Protein AF-A0A1Y1Q7W2-F1 (afdb_monomer_lite)

Structure (mmCIF, N/CA/C/O backbone):
data_AF-A0A1Y1Q7W2-F1
#
_entry.id   AF-A0A1Y1Q7W2-F1
#
loop_
_atom_site.group_PDB
_atom_site.id
_atom_site.type_symbol
_atom_site.label_atom_id
_atom_site.label_alt_id
_atom_site.label_comp_id
_atom_site.label_asym_id
_atom_site.label_entity_id
_atom_site.label_seq_id
_atom_site.pdbx_PDB_ins_code
_atom_site.Cartn_x
_atom_site.Cartn_y
_atom_site.Cartn_z
_atom_site.occupancy
_atom_site.B_iso_or_equiv
_atom_site.auth_seq_id
_atom_site.auth_comp_id
_atom_site.auth_asym_id
_atom_site.auth_atom_id
_atom_site.pdbx_PDB_model_num
ATOM 1 N N . MET A 1 1 ? -15.714 19.142 19.806 1.00 53.62 1 MET A N 1
ATOM 2 C CA . MET A 1 1 ? -15.293 18.024 18.938 1.00 53.62 1 MET A CA 1
ATOM 3 C C . MET A 1 1 ? -13.795 17.903 19.122 1.00 53.62 1 MET A C 1
ATOM 5 O O . MET A 1 1 ? -13.138 18.934 19.054 1.00 53.62 1 MET A O 1
ATOM 9 N N . LYS A 1 2 ? -13.290 16.730 19.501 1.00 69.19 2 LYS A N 1
ATOM 10 C CA . LYS A 1 2 ? -11.863 16.520 19.754 1.00 69.19 2 LYS A CA 1
ATOM 11 C C . LYS A 1 2 ? -11.278 15.695 18.619 1.00 69.19 2 LYS A C 1
ATOM 13 O O . LYS A 1 2 ? -11.940 14.778 18.137 1.00 69.19 2 LYS A O 1
ATOM 18 N N . ASP A 1 3 ? -10.084 16.065 18.186 1.00 81.50 3 ASP A N 1
ATOM 19 C CA . ASP A 1 3 ? -9.477 15.497 16.988 1.00 81.50 3 ASP A CA 1
ATOM 20 C C . ASP A 1 3 ? -9.009 14.056 17.229 1.00 81.50 3 ASP A C 1
ATOM 22 O O . ASP A 1 3 ? -8.586 13.691 18.332 1.00 81.50 3 ASP A O 1
ATOM 26 N N . LEU A 1 4 ? -9.092 13.221 16.189 1.00 85.19 4 LEU A N 1
ATOM 27 C CA . LEU A 1 4 ? -8.484 11.892 16.214 1.00 85.19 4 LEU A CA 1
ATOM 28 C C . LEU A 1 4 ? -6.955 12.046 16.227 1.00 85.19 4 LEU A C 1
ATOM 30 O O . LEU A 1 4 ? -6.438 12.905 15.513 1.00 85.19 4 LEU A O 1
ATOM 34 N N . PRO A 1 5 ? -6.214 11.207 16.973 1.00 88.44 5 PRO A N 1
ATOM 35 C CA . PRO A 1 5 ? -4.757 11.263 17.032 1.00 88.44 5 PRO A CA 1
ATOM 36 C C . PRO A 1 5 ? -4.158 10.605 15.781 1.00 88.44 5 PRO A C 1
ATOM 38 O O . PRO A 1 5 ? -3.458 9.602 15.868 1.00 88.44 5 PRO A O 1
ATOM 41 N N . VAL A 1 6 ? -4.489 11.137 14.608 1.00 85.25 6 VAL A N 1
ATOM 42 C CA . VAL A 1 6 ? -3.899 10.772 13.320 1.00 85.25 6 VAL A CA 1
ATOM 43 C C . VAL A 1 6 ? -2.824 11.803 12.977 1.00 85.25 6 VAL A C 1
ATOM 45 O O . VAL A 1 6 ? -2.905 12.958 13.391 1.00 85.25 6 VAL A O 1
ATOM 48 N N . GLY A 1 7 ? -1.762 11.383 12.290 1.00 71.38 7 GLY A N 1
ATOM 49 C CA . GLY A 1 7 ? -0.642 12.280 11.982 1.00 71.38 7 GLY A CA 1
ATOM 50 C C . GLY A 1 7 ? -1.075 13.478 11.125 1.00 71.38 7 GLY A C 1
ATOM 51 O O . GLY A 1 7 ? -1.846 13.305 10.188 1.00 71.38 7 GLY A O 1
ATOM 52 N N . ASN A 1 8 ? -0.535 14.668 11.408 1.00 63.62 8 ASN A N 1
ATOM 53 C CA . ASN A 1 8 ? -0.760 15.891 10.622 1.00 63.62 8 ASN A CA 1
ATOM 54 C C . ASN A 1 8 ? 0.120 15.927 9.359 1.00 63.62 8 ASN A C 1
ATOM 56 O O . ASN A 1 8 ? 0.902 16.858 9.167 1.00 63.62 8 ASN A O 1
ATOM 60 N N . ASP A 1 9 ? 0.034 14.899 8.519 1.00 65.00 9 ASP A N 1
ATOM 61 C CA . ASP A 1 9 ? 0.684 14.930 7.212 1.00 65.00 9 ASP A CA 1
ATOM 62 C C . ASP A 1 9 ? -0.219 15.691 6.234 1.00 65.00 9 ASP A C 1
ATOM 64 O O . ASP A 1 9 ? -1.300 15.221 5.871 1.00 65.00 9 ASP A O 1
ATOM 68 N N . THR A 1 10 ? 0.218 16.892 5.844 1.00 59.84 10 THR A N 1
ATOM 69 C CA . THR A 1 10 ? -0.540 17.838 5.010 1.00 59.84 10 THR A CA 1
ATOM 70 C C . THR A 1 10 ? -0.915 17.287 3.638 1.00 59.84 10 THR A C 1
ATOM 72 O O . THR A 1 10 ? -1.808 17.844 3.004 1.00 59.84 10 THR A O 1
ATOM 75 N N . ASN A 1 11 ? -0.270 16.208 3.183 1.00 72.38 11 ASN A N 1
ATOM 76 C CA . ASN A 1 11 ? -0.574 15.574 1.902 1.00 72.38 11 ASN A CA 1
ATOM 77 C C . ASN A 1 11 ? -1.491 14.354 2.022 1.00 72.38 11 ASN A C 1
ATOM 79 O O . ASN A 1 11 ? -1.879 13.794 0.998 1.00 72.38 11 ASN A O 1
ATOM 83 N N . THR A 1 12 ? -1.876 13.953 3.236 1.00 79.25 12 THR A N 1
ATOM 84 C CA . THR A 1 12 ? -2.751 12.797 3.466 1.00 79.25 12 THR A CA 1
ATOM 85 C C . THR A 1 12 ? -4.171 13.232 3.813 1.00 79.25 12 THR A C 1
ATOM 87 O O . THR A 1 12 ? -4.398 14.198 4.541 1.00 79.25 12 THR A O 1
ATOM 90 N N . ARG A 1 13 ? -5.163 12.510 3.291 1.00 85.94 13 ARG A N 1
ATOM 91 C CA . ARG A 1 13 ? -6.579 12.692 3.604 1.00 85.94 13 ARG A CA 1
ATOM 92 C C . ARG A 1 13 ? -7.144 11.392 4.143 1.00 85.94 13 ARG A C 1
ATOM 94 O O . ARG A 1 13 ? -6.900 10.328 3.581 1.00 85.94 13 ARG A O 1
ATOM 101 N N . LEU A 1 14 ? -7.982 11.489 5.173 1.00 90.12 14 LEU A N 1
ATOM 102 C CA . LEU A 1 14 ? -8.797 10.356 5.593 1.00 90.12 14 LEU A CA 1
ATOM 103 C C . LEU A 1 14 ? -9.713 9.912 4.442 1.00 90.12 14 LEU A C 1
ATOM 105 O O . LEU A 1 14 ? -10.440 10.720 3.851 1.00 90.12 14 LEU A O 1
ATOM 109 N N . SER A 1 15 ? -9.658 8.625 4.123 1.00 89.38 15 SER A N 1
ATOM 110 C CA . SER A 1 15 ? -10.431 7.989 3.055 1.00 89.38 15 SER A CA 1
ATOM 111 C C . SER A 1 15 ? -11.464 6.997 3.590 1.00 89.38 15 SER A C 1
ATOM 113 O O . SER A 1 15 ? -12.457 6.729 2.914 1.00 89.38 15 SER A O 1
ATOM 115 N N . GLY A 1 16 ? -11.292 6.509 4.822 1.00 92.88 16 GLY A N 1
ATOM 116 C CA . GLY A 1 16 ? -12.229 5.588 5.458 1.00 92.88 16 GLY A CA 1
ATOM 117 C C . GLY A 1 16 ? -12.105 5.554 6.979 1.00 92.88 16 GLY A C 1
ATOM 118 O O . GLY A 1 16 ? -11.028 5.751 7.536 1.00 92.88 16 GLY A O 1
ATOM 119 N N . LEU A 1 17 ? -13.227 5.285 7.649 1.00 95.88 17 LEU A N 1
ATOM 120 C CA . LEU A 1 17 ? -13.315 5.097 9.097 1.00 95.88 17 LEU A CA 1
ATOM 121 C C . LEU A 1 17 ? -14.115 3.824 9.383 1.00 95.88 17 LEU A C 1
ATOM 123 O O . LEU A 1 17 ? -15.272 3.707 8.978 1.00 95.88 17 LEU A O 1
ATOM 127 N N . TYR A 1 18 ? -13.501 2.878 10.091 1.00 97.44 18 TYR A N 1
ATOM 128 C CA . TYR A 1 18 ? -14.062 1.553 10.347 1.00 97.44 18 TYR A CA 1
ATOM 129 C C . TYR A 1 18 ? -14.056 1.248 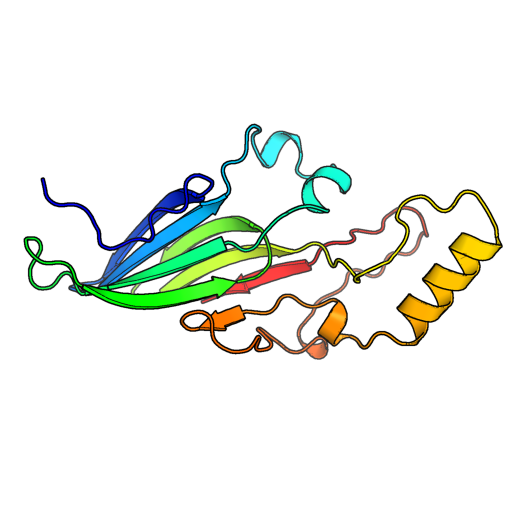11.840 1.00 97.44 18 TYR A C 1
ATOM 131 O O . TYR A 1 18 ? -12.999 1.034 12.430 1.00 97.44 18 TYR A O 1
ATOM 139 N N . LEU A 1 19 ? -15.241 1.230 12.449 1.00 97.12 19 LEU A N 1
ATOM 140 C CA . LEU A 1 19 ? -15.425 0.969 13.876 1.00 97.12 19 LEU A CA 1
ATOM 141 C C . LEU A 1 19 ? -15.841 -0.486 14.124 1.00 97.12 19 LEU A C 1
ATOM 143 O O . LEU A 1 19 ? -16.775 -0.982 13.488 1.00 97.12 19 LEU A O 1
ATOM 147 N N . ASP A 1 20 ? -15.194 -1.131 15.093 1.00 97.12 20 ASP A N 1
ATOM 148 C CA . ASP A 1 20 ? -15.581 -2.424 15.652 1.00 97.12 20 ASP A CA 1
ATOM 149 C C . ASP A 1 20 ? -15.428 -2.419 17.183 1.00 97.12 20 ASP A C 1
ATOM 151 O O . ASP A 1 20 ? -14.325 -2.488 17.735 1.00 97.12 20 ASP A O 1
ATOM 155 N N . GLY A 1 21 ? -16.551 -2.262 17.890 1.00 95.88 21 GLY A N 1
ATOM 156 C CA . GLY A 1 21 ? -16.559 -2.039 19.336 1.00 95.88 21 GLY A CA 1
ATOM 157 C C . GLY A 1 21 ? -15.781 -0.774 19.713 1.00 95.88 21 GLY A C 1
ATOM 158 O O . GLY A 1 21 ? -16.132 0.323 19.294 1.00 95.88 21 GLY A O 1
ATOM 159 N N . ALA A 1 22 ? -14.715 -0.938 20.499 1.00 96.88 22 ALA A N 1
ATOM 160 C CA . ALA A 1 22 ? -13.818 0.145 20.908 1.00 96.88 22 ALA A CA 1
ATOM 161 C C . ALA A 1 22 ? -12.593 0.319 19.989 1.00 96.88 22 ALA A C 1
ATOM 163 O O . ALA A 1 22 ? -11.710 1.115 20.301 1.00 96.88 22 ALA A O 1
ATOM 164 N N . LYS A 1 23 ? -12.494 -0.434 18.889 1.00 97.12 23 LYS A N 1
ATOM 165 C CA . LYS A 1 23 ? -11.385 -0.343 17.933 1.00 97.12 23 LYS A CA 1
ATOM 166 C C . LYS A 1 23 ? -11.839 0.437 16.710 1.00 97.12 23 LYS A C 1
ATOM 168 O O . LYS A 1 23 ? -12.841 0.088 16.094 1.00 97.12 23 LYS A O 1
ATOM 173 N N . LEU A 1 24 ? -11.094 1.468 16.346 1.00 97.06 24 LEU A N 1
ATOM 174 C CA . LEU A 1 24 ? -11.332 2.266 15.152 1.00 97.06 24 LEU A CA 1
ATOM 175 C C . LEU A 1 24 ? -10.103 2.176 14.250 1.00 97.06 24 LEU A C 1
ATOM 177 O O . LEU A 1 24 ? -8.989 2.425 14.699 1.00 97.06 24 LEU A O 1
ATOM 181 N N . VAL A 1 25 ? -10.306 1.842 12.979 1.00 97.12 25 VAL A N 1
ATOM 182 C CA . VAL A 1 25 ? -9.279 1.981 11.944 1.00 97.12 25 VAL A CA 1
ATOM 183 C C . VAL A 1 25 ? -9.613 3.199 11.099 1.00 97.12 25 VAL A C 1
ATOM 185 O O . VAL A 1 25 ? -10.706 3.280 10.535 1.00 97.12 25 VAL A O 1
ATOM 188 N N . ALA A 1 26 ? -8.675 4.135 11.008 1.00 95.56 26 ALA A N 1
ATOM 189 C CA . ALA A 1 26 ? -8.743 5.252 10.081 1.00 95.56 26 ALA A CA 1
ATOM 190 C C . ALA A 1 26 ? -7.769 5.013 8.925 1.00 95.56 26 ALA A C 1
ATOM 192 O O . ALA A 1 26 ? -6.562 4.918 9.142 1.00 95.56 26 ALA A O 1
ATOM 193 N N . LEU A 1 27 ? -8.301 4.895 7.708 1.00 94.75 27 LEU A N 1
ATOM 194 C CA . LEU A 1 27 ? -7.498 4.859 6.491 1.00 94.75 27 LEU A CA 1
ATOM 195 C C . LEU A 1 27 ? -7.191 6.289 6.064 1.00 94.75 27 LEU A C 1
ATOM 197 O O . LEU A 1 27 ? -8.096 7.127 6.002 1.00 94.75 27 LEU A O 1
ATOM 201 N N . ALA A 1 28 ? -5.927 6.546 5.767 1.00 92.06 28 ALA A N 1
ATOM 202 C CA . ALA A 1 28 ? -5.464 7.772 5.157 1.00 92.06 28 ALA A CA 1
ATOM 203 C C . ALA A 1 28 ? -4.677 7.447 3.894 1.00 92.06 28 ALA A C 1
ATOM 205 O O . ALA A 1 28 ? -3.911 6.487 3.833 1.00 92.06 28 ALA A O 1
ATOM 206 N N . GLU A 1 29 ? -4.888 8.264 2.881 1.00 86.50 29 GLU A N 1
ATOM 207 C CA . GLU A 1 29 ? -4.248 8.136 1.585 1.00 86.50 29 GLU A CA 1
ATOM 208 C C . GLU A 1 29 ? -3.769 9.507 1.161 1.00 86.50 29 GLU A C 1
ATOM 210 O O . GLU A 1 29 ? -4.354 10.528 1.532 1.00 86.50 29 GLU A O 1
ATOM 215 N N . GLU A 1 30 ? -2.737 9.549 0.338 1.00 80.31 30 GLU A N 1
ATOM 216 C CA . GLU A 1 30 ? -2.344 10.814 -0.246 1.00 80.31 30 GLU A CA 1
ATOM 217 C C . GLU A 1 30 ? -3.410 11.394 -1.166 1.00 80.31 30 GLU A C 1
ATOM 219 O O . GLU A 1 30 ? -4.106 10.689 -1.907 1.00 80.31 30 GLU A O 1
ATOM 224 N N . GLN A 1 31 ? -3.530 12.717 -1.119 1.00 71.88 31 GLN A N 1
ATO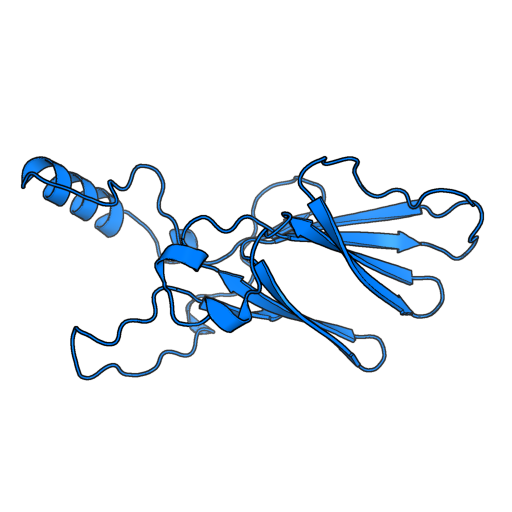M 225 C CA . GLN A 1 31 ? -4.554 13.436 -1.847 1.00 71.88 31 GLN A CA 1
ATOM 226 C C . GLN A 1 31 ? -4.383 13.261 -3.360 1.00 71.88 31 GLN A C 1
ATOM 228 O O . GLN A 1 31 ? -3.493 13.827 -3.991 1.00 71.88 31 GLN A O 1
ATOM 233 N N . GLN A 1 32 ? -5.322 12.541 -3.970 1.00 70.38 32 GLN A N 1
ATOM 234 C CA . GLN A 1 32 ? -5.432 12.462 -5.420 1.00 70.38 32 GLN A CA 1
ATOM 235 C C . GLN A 1 32 ? -6.283 13.612 -5.964 1.00 70.38 32 GLN A C 1
ATOM 237 O O . GLN A 1 32 ? -7.411 13.841 -5.525 1.00 70.38 32 GLN A O 1
ATOM 242 N N . ILE A 1 33 ? -5.759 14.310 -6.974 1.00 63.91 33 ILE A N 1
ATOM 243 C CA . ILE A 1 33 ? -6.470 15.391 -7.681 1.00 63.91 33 ILE A CA 1
ATOM 244 C C . ILE A 1 33 ? -7.547 14.821 -8.624 1.00 63.91 33 ILE A C 1
ATOM 246 O O . ILE A 1 33 ? -8.527 15.492 -8.941 1.00 63.91 33 ILE A O 1
ATOM 250 N N . TYR A 1 34 ? -7.389 13.568 -9.064 1.00 70.44 34 TYR A N 1
ATOM 251 C CA . TYR A 1 34 ? -8.235 12.933 -10.075 1.00 70.44 34 TYR A CA 1
ATOM 252 C C . TYR A 1 34 ? -8.863 11.636 -9.562 1.00 70.44 34 TYR A C 1
ATOM 254 O O . TYR A 1 34 ? -8.276 10.923 -8.753 1.00 70.44 34 TYR A O 1
ATOM 262 N N . SER A 1 35 ? -10.051 11.307 -10.078 1.00 79.62 35 SER A N 1
ATOM 263 C CA . SER A 1 35 ? -10.705 10.025 -9.801 1.00 79.62 35 SER A CA 1
ATOM 264 C C . SER A 1 35 ? -9.863 8.856 -10.320 1.00 79.62 35 SER A C 1
ATOM 266 O O . SER A 1 35 ? -9.440 8.857 -11.476 1.00 79.62 35 SER A O 1
ATOM 268 N N . ILE A 1 36 ? -9.682 7.825 -9.491 1.00 83.00 36 ILE A N 1
ATOM 269 C CA . ILE A 1 36 ? -8.962 6.601 -9.874 1.00 83.00 36 ILE A CA 1
ATOM 270 C C . ILE A 1 36 ? -9.632 5.866 -11.044 1.00 83.00 36 ILE A C 1
ATOM 272 O O . ILE A 1 36 ? -8.955 5.226 -11.843 1.00 83.00 36 ILE A O 1
ATOM 276 N N . TRP A 1 37 ? -10.955 5.991 -11.191 1.00 85.31 37 TRP A N 1
ATOM 277 C CA . TRP A 1 37 ? -11.726 5.241 -12.185 1.00 85.31 37 TRP A CA 1
ATOM 278 C C . TRP A 1 37 ? -11.490 5.738 -13.609 1.00 85.31 37 TRP A C 1
ATOM 280 O O . TRP A 1 37 ? -11.372 4.934 -14.529 1.00 85.31 37 TRP A O 1
ATOM 290 N N . SER A 1 38 ? -11.343 7.053 -13.799 1.00 84.62 38 SER A N 1
ATOM 291 C CA . SER A 1 38 ? -11.047 7.620 -15.120 1.00 84.62 38 SER A CA 1
ATOM 292 C C . SER A 1 38 ? -9.615 7.343 -15.582 1.00 84.62 38 SER A C 1
ATOM 294 O O . SER A 1 38 ? -9.322 7.447 -16.770 1.00 84.62 38 SER A O 1
ATOM 296 N N . ARG A 1 39 ? -8.721 6.969 -14.659 1.00 85.00 39 ARG A N 1
ATOM 297 C CA . ARG A 1 39 ? -7.303 6.687 -14.925 1.00 85.00 39 ARG A CA 1
ATOM 298 C C . ARG A 1 39 ? -6.914 5.231 -14.679 1.00 85.00 39 ARG A C 1
ATOM 300 O O . ARG A 1 39 ? -5.733 4.887 -14.703 1.00 85.00 39 ARG A O 1
ATOM 307 N N . TRP A 1 40 ? -7.900 4.357 -14.490 1.00 86.44 40 TRP A N 1
ATOM 308 C CA . TRP A 1 40 ? -7.680 2.961 -14.125 1.00 86.44 40 TRP A CA 1
ATOM 309 C C . TRP A 1 40 ? -6.740 2.235 -15.096 1.00 86.44 40 TRP A C 1
ATOM 311 O O . TRP A 1 40 ? -5.795 1.566 -14.677 1.00 86.44 40 TRP A O 1
ATOM 321 N N . PHE A 1 41 ? -6.953 2.431 -16.397 1.00 85.00 41 PHE A N 1
ATOM 322 C CA . PHE A 1 41 ? -6.182 1.784 -17.460 1.00 85.00 41 PHE A CA 1
ATOM 323 C C . PHE A 1 41 ? -4.975 2.598 -17.945 1.00 85.00 41 PHE A C 1
ATOM 325 O O . PHE A 1 41 ? -4.388 2.239 -18.958 1.00 85.00 41 PHE A O 1
ATOM 332 N N . ILE A 1 42 ? -4.595 3.683 -17.259 1.00 84.44 42 ILE A N 1
ATOM 333 C CA . ILE A 1 42 ? -3.440 4.518 -17.623 1.00 84.44 42 ILE A CA 1
ATOM 334 C C . ILE A 1 42 ? -2.264 4.130 -16.717 1.00 84.44 42 ILE A C 1
ATOM 336 O O . ILE A 1 42 ? -2.225 4.596 -15.580 1.00 84.44 42 ILE A O 1
ATOM 340 N N . PRO A 1 43 ? -1.291 3.306 -17.160 1.00 80.00 43 PRO A N 1
ATOM 341 C CA . PRO A 1 43 ? -0.249 2.783 -16.271 1.00 80.00 43 PRO A CA 1
ATOM 342 C C . PRO A 1 43 ? 0.596 3.880 -15.620 1.00 80.00 43 PRO A C 1
ATOM 344 O O . PRO A 1 43 ? 0.901 3.791 -14.436 1.00 80.00 43 PRO A O 1
ATOM 347 N N . SER A 1 44 ? 0.894 4.957 -16.352 1.00 80.62 44 SER A N 1
ATOM 348 C CA . SER A 1 44 ? 1.662 6.097 -15.837 1.00 80.62 44 SER A CA 1
ATOM 349 C C . SER A 1 44 ? 0.993 6.821 -14.669 1.00 80.62 44 SER A C 1
ATOM 351 O O . SER A 1 44 ? 1.679 7.462 -13.880 1.00 80.62 44 SER A O 1
ATOM 353 N N . PHE A 1 45 ? -0.326 6.686 -14.500 1.00 80.75 45 PHE A N 1
ATOM 354 C CA . PHE A 1 45 ? -1.015 7.237 -13.335 1.00 80.75 45 PHE A CA 1
ATOM 355 C C . PHE A 1 45 ? -0.661 6.508 -12.034 1.00 80.75 45 PHE A C 1
ATOM 357 O O . PHE A 1 45 ? -0.738 7.099 -10.960 1.00 80.75 45 PHE A O 1
ATOM 364 N N . TRP A 1 46 ? -0.252 5.245 -12.141 1.00 82.12 46 TRP A N 1
ATOM 365 C CA . TRP A 1 46 ? 0.042 4.379 -11.005 1.00 82.12 46 TRP A CA 1
ATOM 366 C C . TRP A 1 46 ? 1.534 4.354 -10.644 1.00 82.12 46 TRP A C 1
ATOM 368 O O . TRP A 1 46 ? 1.879 3.808 -9.604 1.00 82.12 46 TRP A O 1
ATOM 378 N N . GLN A 1 47 ? 2.415 4.937 -11.469 1.00 76.56 47 GLN A N 1
ATOM 379 C CA . GLN A 1 47 ? 3.881 4.843 -11.337 1.00 76.56 47 GLN A CA 1
ATOM 380 C C . GLN A 1 47 ? 4.478 5.651 -10.175 1.00 76.56 47 GLN A C 1
ATOM 382 O O . GLN A 1 47 ? 5.529 5.285 -9.667 1.00 76.56 47 GLN A O 1
ATOM 387 N N . ASN A 1 48 ? 3.810 6.721 -9.739 1.00 66.19 48 ASN A N 1
ATOM 388 C CA . ASN A 1 48 ? 4.295 7.605 -8.669 1.00 66.19 48 ASN A CA 1
ATOM 389 C C . ASN A 1 48 ? 3.490 7.449 -7.373 1.00 66.19 48 ASN A C 1
ATOM 391 O O . ASN A 1 48 ? 3.462 8.362 -6.551 1.00 66.19 48 ASN A O 1
ATOM 395 N N . GLN A 1 49 ? 2.741 6.356 -7.229 1.00 64.69 49 GLN A N 1
ATOM 396 C CA . GLN A 1 49 ? 1.770 6.255 -6.151 1.00 64.69 49 GLN A CA 1
ATOM 397 C C . GLN A 1 49 ? 2.399 5.776 -4.854 1.00 64.69 49 GLN A C 1
ATOM 399 O O . GLN A 1 49 ? 3.031 4.723 -4.782 1.00 64.69 49 GLN A O 1
ATOM 404 N N . GLN A 1 50 ? 2.197 6.608 -3.844 1.00 73.31 50 GLN A N 1
ATOM 405 C CA . GLN A 1 50 ? 2.830 6.527 -2.547 1.00 73.31 50 GLN A CA 1
ATOM 406 C C . GLN A 1 50 ? 2.056 5.587 -1.615 1.00 73.31 50 GLN A C 1
ATOM 408 O O . GLN A 1 50 ? 0.942 5.145 -1.909 1.00 73.31 50 GLN A O 1
ATOM 413 N N . SER A 1 51 ? 2.690 5.251 -0.497 1.00 84.56 51 SER A N 1
ATOM 414 C CA . SER A 1 51 ? 2.137 4.384 0.533 1.00 84.56 51 SER A CA 1
ATOM 415 C C . SER A 1 51 ? 0.864 4.984 1.149 1.00 84.56 51 SER A C 1
ATOM 417 O O . SER A 1 51 ? 0.763 6.195 1.343 1.00 84.56 51 SER A O 1
ATOM 419 N N . HIS A 1 52 ? -0.096 4.142 1.520 1.00 91.38 52 HIS A N 1
ATOM 420 C CA . HIS A 1 52 ? -1.244 4.546 2.335 1.00 91.38 52 HIS A CA 1
ATOM 421 C C . HIS A 1 52 ? -0.976 4.265 3.813 1.00 91.38 52 HIS A C 1
ATOM 423 O O . HIS A 1 52 ? -0.122 3.446 4.168 1.00 91.38 52 HIS A O 1
ATOM 429 N N . GLN A 1 53 ? -1.704 4.949 4.694 1.00 93.94 53 GLN A N 1
ATOM 430 C CA . GLN A 1 53 ? -1.591 4.766 6.134 1.00 93.94 53 GLN A CA 1
ATOM 431 C C . GLN A 1 53 ? -2.877 4.206 6.740 1.00 93.94 53 GLN A C 1
ATOM 433 O O . GLN A 1 53 ? -3.988 4.586 6.377 1.00 93.94 53 GLN A O 1
ATOM 438 N N . MET A 1 54 ? -2.720 3.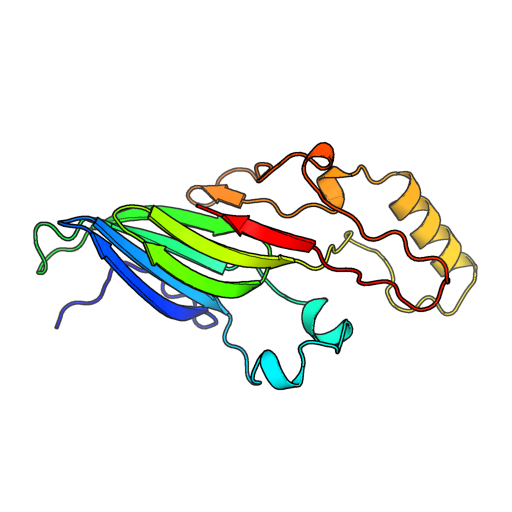328 7.725 1.00 94.75 54 MET A N 1
ATOM 439 C CA . MET A 1 54 ? -3.808 2.846 8.568 1.00 94.75 54 MET A CA 1
ATOM 440 C C . MET A 1 54 ? -3.488 3.168 10.020 1.00 94.75 54 MET A C 1
ATOM 442 O O . MET A 1 54 ? -2.514 2.665 10.584 1.00 94.75 54 MET A O 1
ATOM 446 N N . TYR A 1 55 ? -4.313 4.007 10.630 1.00 95.75 55 TYR A N 1
ATOM 447 C CA . TYR A 1 55 ? -4.214 4.356 12.039 1.00 95.75 55 TYR A CA 1
ATOM 448 C C . TYR A 1 55 ? -5.156 3.462 12.831 1.00 95.75 55 TYR A C 1
ATOM 450 O O . TYR A 1 55 ? -6.371 3.504 12.641 1.00 95.75 55 TYR A O 1
ATOM 458 N N . LEU A 1 56 ? -4.592 2.650 13.718 1.00 96.50 56 LEU A N 1
ATOM 459 C CA . LEU A 1 56 ? -5.347 1.815 14.639 1.00 96.50 56 LEU A CA 1
ATOM 460 C C . LEU A 1 56 ? -5.518 2.601 15.933 1.00 96.50 56 LEU A C 1
ATOM 462 O O . LEU A 1 56 ? -4.536 3.028 16.544 1.00 96.50 56 LEU A O 1
ATOM 466 N N . LEU A 1 57 ? -6.768 2.805 16.328 1.00 96.81 57 LEU A N 1
ATOM 467 C CA . LEU A 1 57 ? -7.163 3.664 17.430 1.00 96.81 57 LEU A CA 1
ATOM 468 C C . LEU A 1 57 ? -8.009 2.875 18.436 1.00 96.81 57 LEU A C 1
ATOM 470 O O . LEU A 1 57 ? -8.894 2.105 18.058 1.00 96.81 57 LEU A O 1
ATOM 474 N N . ASN A 1 58 ? -7.778 3.112 19.723 1.00 96.94 58 ASN A N 1
ATOM 475 C CA . ASN A 1 58 ? -8.703 2.747 20.785 1.00 96.94 58 ASN A CA 1
ATOM 476 C C . ASN A 1 58 ? -9.611 3.946 21.085 1.00 96.94 58 ASN A C 1
ATOM 478 O O . ASN A 1 58 ? -9.138 5.040 21.392 1.00 96.94 58 ASN A O 1
ATOM 482 N N . VAL A 1 59 ? -10.918 3.719 21.000 1.00 96.62 59 VAL A N 1
ATOM 483 C CA . VAL A 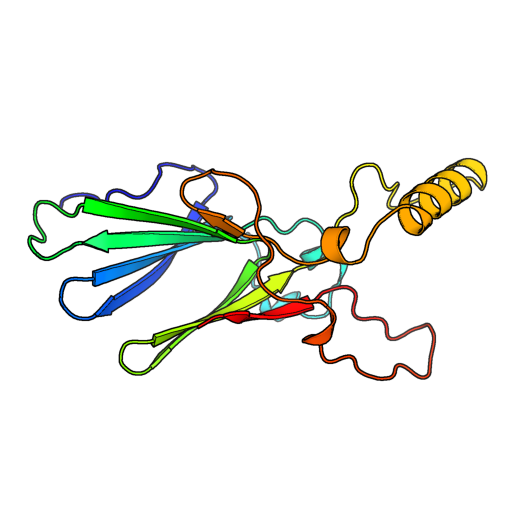1 59 ? -11.979 4.711 21.201 1.00 96.62 59 VAL A CA 1
ATOM 484 C C . VAL A 1 59 ? -12.958 4.302 22.308 1.00 96.62 59 VAL A C 1
ATOM 486 O O . VAL A 1 59 ? -14.095 4.761 22.327 1.00 96.62 59 VAL A O 1
ATOM 489 N N . ALA A 1 60 ? -12.528 3.459 23.258 1.00 96.75 60 ALA A N 1
ATOM 490 C CA . ALA A 1 60 ? -13.331 3.088 24.431 1.00 96.75 60 ALA A CA 1
ATOM 491 C C . ALA A 1 60 ? -13.810 4.314 25.232 1.00 96.75 60 ALA A C 1
ATOM 493 O O . ALA A 1 60 ? -14.904 4.298 25.791 1.00 96.75 60 ALA A O 1
ATOM 494 N N . ASN A 1 61 ? -13.001 5.380 25.255 1.00 94.25 61 ASN A N 1
ATOM 495 C CA . ASN A 1 61 ? -13.420 6.715 25.665 1.00 94.25 61 ASN A CA 1
ATOM 496 C C . ASN A 1 61 ? -13.366 7.666 24.450 1.00 94.25 61 ASN A C 1
ATOM 498 O O . ASN A 1 61 ? -12.270 8.103 24.084 1.00 94.25 61 ASN A O 1
ATOM 502 N N . PRO A 1 62 ? -14.513 8.014 23.838 1.00 89.94 62 PRO A N 1
ATOM 503 C CA . PRO A 1 62 ? -14.565 8.892 22.666 1.00 89.94 62 PRO A CA 1
ATOM 504 C C . PRO A 1 62 ? -14.003 10.304 22.893 1.00 89.94 62 PRO A C 1
ATOM 506 O O . PRO A 1 62 ? -13.585 10.951 21.938 1.00 89.94 62 PRO A O 1
ATOM 509 N N . GLU A 1 63 ? -13.940 10.776 24.142 1.00 91.88 63 GLU A N 1
ATOM 510 C CA . GLU A 1 63 ? -13.355 12.082 24.491 1.00 91.88 63 GLU A CA 1
ATOM 511 C C . GLU A 1 63 ? -11.817 12.046 24.564 1.00 91.88 63 GLU A C 1
ATOM 513 O O . GLU A 1 63 ? -11.146 13.081 24.645 1.00 91.88 63 GLU A O 1
ATOM 518 N N . THR A 1 64 ? -11.220 10.854 24.573 1.00 92.69 64 THR A N 1
ATOM 519 C CA . THR A 1 64 ? -9.765 10.656 24.627 1.00 92.69 64 THR A CA 1
ATOM 520 C C . THR A 1 64 ? -9.343 9.450 23.778 1.00 92.69 64 THR A C 1
ATOM 522 O O . THR A 1 64 ? -8.851 8.462 24.331 1.00 92.69 64 THR A O 1
ATOM 525 N N . PRO A 1 65 ? -9.536 9.495 22.448 1.00 94.31 65 PRO A N 1
ATOM 526 C CA . PRO A 1 65 ? -9.052 8.442 21.563 1.00 94.31 65 PRO A CA 1
ATOM 527 C C . PRO A 1 65 ? -7.524 8.324 21.648 1.00 94.31 65 PRO A C 1
ATOM 529 O O . PRO A 1 65 ? -6.823 9.332 21.760 1.00 94.31 65 PRO A O 1
ATOM 532 N N . THR A 1 66 ? -6.995 7.103 21.572 1.00 95.56 66 THR A N 1
ATOM 533 C CA . THR A 1 66 ? -5.546 6.845 21.591 1.00 95.56 66 THR A CA 1
ATOM 534 C C . THR A 1 66 ? -5.119 6.037 20.375 1.00 95.56 66 THR A C 1
ATOM 536 O O . THR A 1 66 ? -5.767 5.058 20.014 1.00 95.56 66 THR A O 1
ATOM 539 N N . GLN A 1 67 ? -4.021 6.433 19.728 1.00 95.81 67 GLN A N 1
ATOM 540 C CA . GLN A 1 67 ? -3.431 5.650 18.643 1.00 95.81 67 GLN A CA 1
ATOM 541 C C . GLN A 1 67 ? -2.642 4.479 19.231 1.00 95.81 67 GLN A C 1
ATOM 543 O O . GLN A 1 67 ? -1.696 4.683 19.987 1.00 95.81 67 GLN A O 1
ATOM 548 N N . THR A 1 68 ? -3.018 3.255 18.872 1.00 97.12 68 THR A N 1
ATOM 549 C CA . THR A 1 68 ? -2.334 2.032 19.309 1.00 97.12 68 THR A CA 1
ATOM 550 C C . THR A 1 68 ? -1.258 1.592 18.324 1.00 97.12 68 THR A C 1
ATOM 552 O O . THR A 1 68 ? -0.263 1.003 18.734 1.00 97.12 68 THR A O 1
ATOM 555 N N . ALA A 1 69 ? -1.452 1.856 17.029 1.00 96.19 69 ALA A N 1
ATOM 556 C CA . ALA A 1 69 ? -0.479 1.552 15.985 1.00 96.19 69 ALA A CA 1
ATOM 557 C C . ALA A 1 69 ? -0.727 2.387 14.721 1.00 96.19 69 ALA A C 1
ATOM 559 O O . ALA A 1 69 ? -1.835 2.872 14.486 1.00 96.19 69 ALA A O 1
ATOM 560 N N . LYS A 1 70 ? 0.307 2.507 13.890 1.00 95.56 70 LYS A N 1
ATOM 561 C CA . LYS A 1 70 ? 0.244 3.028 12.526 1.00 95.56 70 LYS A CA 1
ATOM 562 C C . LYS A 1 70 ? 0.881 2.010 11.587 1.00 95.56 70 LYS A C 1
ATOM 564 O O . LYS A 1 70 ? 2.038 1.648 11.781 1.00 95.56 70 LYS A O 1
ATOM 569 N N . LEU A 1 71 ? 0.152 1.591 10.564 1.00 95.06 71 LEU A N 1
ATOM 570 C CA . LEU A 1 71 ? 0.705 0.851 9.435 1.00 95.06 71 LEU A CA 1
ATOM 571 C C . LEU A 1 71 ? 0.895 1.816 8.269 1.00 95.06 71 LEU A C 1
ATOM 573 O O . LEU A 1 71 ? -0.004 2.598 7.974 1.00 95.06 71 LEU A O 1
ATOM 577 N N . THR A 1 72 ? 2.054 1.763 7.625 1.00 94.38 72 THR A N 1
ATOM 578 C CA . THR A 1 72 ? 2.311 2.406 6.332 1.00 94.38 72 THR A CA 1
ATOM 579 C C . THR A 1 72 ? 2.534 1.290 5.327 1.00 94.38 72 THR A C 1
ATOM 581 O O . THR A 1 72 ? 3.411 0.464 5.553 1.00 94.38 72 THR A O 1
ATOM 584 N N . VAL A 1 73 ? 1.745 1.235 4.261 1.00 93.88 73 VAL A N 1
ATOM 585 C CA . VAL A 1 73 ? 1.739 0.113 3.315 1.00 93.88 73 VAL A CA 1
ATOM 586 C C . VAL A 1 73 ? 1.907 0.647 1.902 1.00 93.88 73 VAL A C 1
ATOM 588 O O . VAL A 1 73 ? 1.215 1.590 1.515 1.00 93.88 73 VAL A O 1
ATOM 591 N N . ASP A 1 74 ? 2.818 0.060 1.133 1.00 92.44 74 ASP A N 1
ATOM 592 C CA . ASP A 1 74 ? 3.109 0.497 -0.228 1.00 92.44 74 ASP A CA 1
ATOM 593 C C . ASP A 1 74 ? 1.927 0.242 -1.182 1.00 92.44 74 ASP A C 1
ATOM 595 O O . ASP A 1 74 ? 1.225 -0.770 -1.118 1.00 92.44 74 ASP A O 1
ATOM 599 N N . GLY A 1 75 ? 1.718 1.193 -2.096 1.00 90.50 75 GLY A N 1
ATOM 600 C CA . GLY A 1 75 ? 0.605 1.197 -3.042 1.00 90.50 75 GLY A CA 1
ATOM 601 C C . GLY A 1 75 ? -0.616 1.981 -2.562 1.00 90.50 75 GLY A C 1
ATOM 602 O O . GLY A 1 75 ? -0.788 2.278 -1.380 1.00 90.50 75 GLY A O 1
ATOM 603 N N . GLN A 1 76 ? -1.489 2.306 -3.512 1.00 90.31 76 GLN A N 1
ATOM 604 C CA . GLN A 1 76 ? -2.702 3.075 -3.265 1.00 90.31 76 GLN A CA 1
ATOM 605 C C . GLN A 1 76 ? -3.875 2.151 -2.926 1.00 90.31 76 GLN A C 1
ATOM 607 O O . GLN A 1 76 ? -4.060 1.115 -3.563 1.00 90.31 76 GLN A O 1
ATOM 612 N N . VAL A 1 77 ? -4.727 2.547 -1.981 1.00 91.62 77 VAL A N 1
ATOM 613 C CA . VAL A 1 77 ? -6.019 1.885 -1.758 1.00 91.62 77 VAL A CA 1
ATOM 614 C C . VAL A 1 77 ? -6.957 2.163 -2.936 1.00 91.62 77 VAL A C 1
ATOM 616 O O . VAL A 1 77 ? -7.204 3.305 -3.316 1.00 91.62 77 VAL A O 1
ATOM 619 N N . ILE A 1 78 ? -7.517 1.103 -3.509 1.00 92.31 78 ILE A N 1
ATOM 620 C CA . ILE A 1 78 ? -8.519 1.180 -4.585 1.00 92.31 78 ILE A CA 1
ATOM 621 C C . ILE A 1 78 ? -9.930 0.885 -4.072 1.00 92.31 78 ILE A C 1
ATOM 623 O O . ILE A 1 78 ? -10.919 1.336 -4.649 1.00 92.31 78 ILE A O 1
ATOM 627 N N . SER A 1 79 ? -10.036 0.120 -2.986 1.00 93.50 79 SER A N 1
ATOM 628 C CA . SER A 1 79 ? -11.291 -0.171 -2.305 1.00 93.50 79 SER A CA 1
ATOM 629 C C . SER A 1 79 ? -11.013 -0.638 -0.883 1.00 93.50 79 SER A C 1
ATOM 631 O O . SER A 1 79 ? -9.985 -1.251 -0.609 1.00 93.50 79 SER A O 1
ATOM 633 N N . SER A 1 80 ? -11.942 -0.385 0.027 1.00 95.75 80 SER A N 1
ATOM 634 C CA . SER A 1 80 ? -11.890 -0.937 1.375 1.00 95.75 80 SER A CA 1
ATOM 635 C C . SER A 1 80 ? -13.296 -1.244 1.874 1.00 95.75 80 SER A C 1
ATOM 637 O O . SER A 1 80 ? -14.271 -0.583 1.505 1.00 95.75 80 SER A O 1
ATOM 639 N N . ARG A 1 81 ? -13.420 -2.308 2.668 1.00 96.25 81 ARG A N 1
ATOM 640 C CA . ARG A 1 81 ? -14.700 -2.750 3.218 1.00 96.25 81 ARG A CA 1
ATOM 641 C C . ARG A 1 81 ? -14.494 -3.586 4.468 1.00 96.25 81 ARG A C 1
ATOM 643 O O . ARG A 1 81 ? -13.743 -4.553 4.461 1.00 96.25 81 ARG A O 1
ATOM 650 N N . ARG A 1 82 ? -15.260 -3.291 5.515 1.00 96.88 82 ARG A N 1
ATOM 651 C CA . ARG A 1 82 ? -15.361 -4.168 6.684 1.00 96.88 82 ARG A CA 1
ATOM 652 C C . ARG A 1 82 ? -16.451 -5.224 6.487 1.00 96.88 82 ARG A C 1
ATOM 654 O O . ARG A 1 82 ? -17.564 -4.891 6.074 1.00 96.88 82 ARG A O 1
ATOM 661 N N . ILE A 1 83 ? -16.146 -6.477 6.812 1.00 97.31 83 ILE A N 1
ATOM 662 C CA . ILE A 1 83 ? -17.106 -7.587 6.882 1.00 97.31 83 ILE A CA 1
ATOM 663 C C . ILE A 1 83 ? -16.887 -8.295 8.221 1.00 97.31 83 ILE A C 1
ATOM 665 O O . ILE A 1 83 ? -15.816 -8.843 8.470 1.00 97.31 83 ILE A O 1
ATOM 669 N N . GLY A 1 84 ? -17.888 -8.255 9.106 1.00 96.00 84 GLY A N 1
ATOM 670 C CA . GLY A 1 84 ? -17.703 -8.691 10.493 1.00 96.00 84 GLY A CA 1
ATOM 671 C C . GLY A 1 84 ? -16.613 -7.866 11.187 1.00 96.00 84 GLY A C 1
ATOM 672 O O . GLY A 1 84 ? -16.598 -6.641 11.072 1.00 96.00 84 GLY A O 1
ATOM 673 N N . SER A 1 85 ? -15.686 -8.525 11.878 1.00 95.62 85 SER A N 1
ATOM 674 C CA . SER A 1 85 ? -14.540 -7.889 12.548 1.00 95.62 85 SER A CA 1
ATOM 675 C C . SER A 1 85 ? -13.303 -7.719 11.652 1.00 95.62 85 SER A C 1
ATOM 677 O O . SER A 1 85 ? -12.257 -7.300 12.140 1.00 95.62 85 SER A O 1
ATOM 679 N N . THR A 1 86 ? -13.394 -8.050 10.359 1.00 97.19 86 THR A N 1
ATOM 680 C CA . THR A 1 86 ? -12.263 -8.014 9.416 1.00 97.19 86 THR A CA 1
ATOM 681 C C . THR A 1 86 ? -12.396 -6.829 8.467 1.00 97.19 86 THR A C 1
ATOM 683 O O . THR A 1 86 ? -13.456 -6.625 7.866 1.00 97.19 86 THR A O 1
ATOM 686 N N . LEU A 1 87 ? -11.327 -6.043 8.325 1.00 97.38 87 LEU A N 1
ATOM 687 C CA . LEU A 1 87 ? -11.243 -4.952 7.359 1.00 97.38 87 LEU A CA 1
ATOM 688 C C . LEU A 1 87 ? -10.466 -5.427 6.135 1.00 97.38 87 LEU A C 1
ATOM 690 O O . LEU A 1 87 ? -9.260 -5.611 6.201 1.00 97.38 87 LEU A O 1
ATOM 694 N N . TYR A 1 88 ? -11.161 -5.551 5.013 1.00 97.56 88 TYR A N 1
ATOM 695 C CA . TYR A 1 88 ? -10.545 -5.849 3.733 1.00 97.56 88 TYR A CA 1
ATOM 696 C C . TYR A 1 88 ? -10.090 -4.557 3.062 1.00 97.56 88 TYR A C 1
ATOM 698 O O . TYR A 1 88 ? -10.879 -3.613 2.935 1.00 97.56 88 TYR A O 1
ATOM 706 N N . VAL A 1 89 ? -8.845 -4.523 2.596 1.00 96.12 89 VAL A N 1
ATOM 707 C CA . VAL A 1 89 ? -8.270 -3.394 1.857 1.00 96.12 89 VAL A CA 1
ATOM 708 C C . VAL A 1 89 ? -7.691 -3.917 0.552 1.00 96.12 89 VAL A C 1
ATOM 710 O O . VAL A 1 89 ? -6.751 -4.705 0.549 1.00 96.12 89 VAL A O 1
ATOM 713 N N . ALA A 1 90 ? -8.273 -3.490 -0.563 1.00 95.12 90 ALA A N 1
ATOM 714 C CA . ALA A 1 90 ? -7.727 -3.748 -1.882 1.00 95.12 90 ALA A CA 1
ATOM 715 C C . ALA A 1 90 ? -6.776 -2.609 -2.253 1.00 95.12 90 ALA A C 1
ATOM 717 O O . ALA A 1 90 ? -7.162 -1.434 -2.210 1.00 95.12 90 ALA A O 1
ATOM 718 N N . THR A 1 91 ? -5.553 -2.955 -2.636 1.00 93.00 91 THR A N 1
ATOM 719 C CA . THR A 1 91 ? -4.494 -1.997 -2.963 1.00 93.00 91 THR A CA 1
ATOM 720 C C . THR A 1 91 ? -3.967 -2.236 -4.368 1.00 93.00 91 THR A C 1
ATOM 722 O O . THR A 1 91 ? -4.102 -3.327 -4.922 1.00 93.00 91 THR A O 1
ATOM 725 N N . ARG A 1 92 ? -3.379 -1.201 -4.965 1.00 92.19 92 ARG A N 1
ATOM 726 C CA . ARG A 1 92 ? -2.682 -1.279 -6.243 1.00 92.19 92 ARG A CA 1
ATOM 727 C C . ARG A 1 92 ? -1.305 -0.642 -6.115 1.00 92.19 92 ARG A C 1
ATOM 729 O O . ARG A 1 92 ? -1.189 0.551 -5.847 1.00 92.19 92 ARG A O 1
ATOM 736 N N . HIS A 1 93 ? -0.272 -1.448 -6.315 1.00 91.44 93 HIS A N 1
ATOM 737 C CA . HIS A 1 93 ? 1.128 -1.058 -6.202 1.00 91.44 93 HIS A CA 1
ATOM 738 C C . HIS A 1 93 ? 1.810 -1.131 -7.567 1.00 91.44 93 HIS A C 1
ATOM 740 O O . HIS A 1 93 ? 1.743 -2.168 -8.222 1.00 91.44 93 HIS A O 1
ATOM 746 N N . SER A 1 94 ? 2.474 -0.059 -8.002 1.00 90.00 94 SER A N 1
ATOM 747 C CA . SER A 1 94 ? 3.384 -0.134 -9.150 1.00 90.00 94 SER A CA 1
ATOM 748 C C . SER A 1 94 ? 4.815 -0.221 -8.635 1.00 90.00 94 SER A C 1
ATOM 750 O O . SER A 1 94 ? 5.236 0.706 -7.942 1.00 90.00 94 SER A O 1
ATOM 752 N N . PRO A 1 95 ? 5.560 -1.279 -8.987 1.00 87.44 95 PRO A N 1
ATOM 753 C CA . PRO A 1 95 ? 6.950 -1.415 -8.597 1.00 87.44 95 PRO A CA 1
ATOM 754 C C . PRO A 1 95 ? 7.777 -0.231 -9.088 1.00 87.44 95 PRO A C 1
ATOM 756 O O . PRO A 1 95 ? 7.629 0.216 -10.230 1.00 87.44 95 PRO A O 1
ATOM 759 N N . ASN A 1 96 ? 8.675 0.246 -8.235 1.00 84.50 96 ASN A N 1
ATOM 760 C CA . ASN A 1 96 ? 9.628 1.290 -8.573 1.00 84.50 96 ASN A CA 1
ATOM 761 C C . ASN A 1 96 ? 11.010 0.894 -8.059 1.00 84.50 96 ASN A C 1
ATOM 763 O O . ASN A 1 96 ? 11.248 0.891 -6.853 1.00 84.50 96 ASN A O 1
ATOM 767 N N . LEU A 1 97 ? 11.919 0.581 -8.982 1.00 88.25 97 LEU A N 1
ATOM 768 C CA . LEU A 1 97 ? 13.300 0.275 -8.639 1.00 88.25 97 LEU A CA 1
ATOM 769 C C . LEU A 1 97 ? 14.100 1.586 -8.551 1.00 88.25 97 LEU A C 1
ATOM 771 O O . LEU A 1 97 ? 14.158 2.324 -9.542 1.00 88.25 97 LEU A O 1
ATOM 775 N N . PRO A 1 98 ? 14.741 1.894 -7.409 1.00 87.38 98 PRO A N 1
ATOM 776 C CA . PRO A 1 98 ? 15.513 3.120 -7.259 1.00 87.38 98 PRO A CA 1
ATOM 777 C C . PRO A 1 98 ? 16.567 3.294 -8.359 1.00 87.38 98 PRO A C 1
ATOM 779 O O . PRO A 1 98 ? 17.260 2.349 -8.736 1.00 87.38 98 PRO A O 1
ATOM 782 N N . ASN A 1 99 ? 16.731 4.534 -8.827 1.00 90.12 99 ASN A N 1
ATOM 783 C CA . ASN A 1 99 ? 17.711 4.949 -9.844 1.00 90.12 99 ASN A CA 1
ATOM 784 C C . ASN A 1 99 ? 17.469 4.423 -11.267 1.00 90.12 99 ASN A C 1
ATOM 786 O O . ASN A 1 99 ? 18.293 4.666 -12.150 1.00 90.12 99 ASN A O 1
ATOM 790 N N . LEU A 1 100 ? 16.353 3.740 -11.520 1.00 90.50 100 LEU A N 1
ATOM 791 C CA . LEU A 1 100 ? 15.992 3.324 -12.867 1.00 90.50 100 LEU A CA 1
ATOM 792 C C . LEU A 1 100 ? 15.618 4.555 -13.708 1.00 90.50 100 LEU A C 1
ATOM 794 O O . LEU A 1 100 ? 14.728 5.328 -13.353 1.00 90.50 100 LEU A O 1
ATOM 798 N N . ASN A 1 101 ? 16.295 4.751 -14.841 1.00 92.12 101 ASN A N 1
ATOM 799 C CA . ASN A 1 101 ? 15.948 5.814 -15.779 1.00 92.12 101 ASN A CA 1
ATOM 800 C C . ASN A 1 101 ? 14.681 5.412 -16.541 1.00 92.12 101 ASN A C 1
ATOM 802 O O . ASN A 1 101 ? 14.724 4.524 -17.387 1.00 92.12 101 ASN A O 1
ATOM 806 N N . GLN A 1 102 ? 13.553 6.060 -16.267 1.00 86.31 102 GLN A N 1
ATOM 807 C CA . GLN A 1 102 ? 12.275 5.714 -16.893 1.00 86.31 102 GLN A CA 1
ATOM 808 C C . GLN A 1 102 ? 12.276 5.876 -18.425 1.00 86.31 102 GLN A C 1
ATOM 810 O O . GLN A 1 102 ? 11.579 5.137 -19.121 1.00 86.31 102 GLN A O 1
ATOM 815 N N . TYR A 1 103 ? 13.057 6.820 -18.955 1.00 90.44 103 TYR A N 1
ATOM 816 C CA . TYR A 1 103 ? 13.085 7.158 -20.377 1.00 90.44 103 TYR A CA 1
ATOM 817 C C . TYR A 1 103 ? 14.534 7.205 -20.883 1.00 90.44 103 TYR A C 1
ATOM 819 O O . TYR A 1 103 ? 15.048 8.288 -21.167 1.00 90.44 103 TYR A O 1
ATOM 827 N N . PRO A 1 104 ? 15.219 6.049 -20.994 1.00 94.81 104 PRO A N 1
ATOM 828 C CA . PRO A 1 104 ? 16.574 6.017 -21.520 1.00 94.81 104 PRO A CA 1
ATOM 829 C C . PRO A 1 104 ? 16.550 6.425 -22.997 1.00 94.81 104 PRO A C 1
ATOM 831 O O . PRO A 1 104 ? 15.788 5.882 -23.798 1.00 94.81 104 PRO A O 1
ATOM 834 N N . THR A 1 105 ? 17.388 7.389 -23.359 1.00 97.62 105 THR A N 1
ATOM 835 C CA . THR A 1 105 ? 17.535 7.900 -24.732 1.00 97.62 105 THR A CA 1
ATOM 836 C C . THR A 1 105 ? 18.807 7.392 -25.406 1.00 97.62 105 THR A C 1
ATOM 838 O O . THR A 1 105 ? 18.953 7.495 -26.623 1.00 97.62 105 THR A O 1
ATOM 841 N N . THR A 1 106 ? 19.714 6.804 -24.626 1.00 98.00 106 THR A N 1
ATOM 842 C CA . THR A 1 106 ? 20.974 6.225 -25.087 1.00 98.00 106 THR A CA 1
ATOM 843 C C . THR A 1 106 ? 21.097 4.758 -24.688 1.00 98.00 106 THR A C 1
ATOM 845 O O . THR A 1 106 ? 20.521 4.297 -23.700 1.00 98.00 106 THR A O 1
ATOM 848 N N . GLU A 1 107 ? 21.917 4.013 -25.428 1.00 97.81 107 GLU A N 1
ATOM 849 C CA . GLU A 1 107 ? 22.190 2.611 -25.102 1.00 97.81 107 GLU A CA 1
ATOM 850 C C . GLU A 1 107 ? 22.950 2.455 -23.776 1.00 97.81 107 GLU A C 1
ATOM 852 O O . GLU A 1 107 ? 22.761 1.468 -23.069 1.00 97.81 107 GLU A O 1
ATOM 857 N N . ALA A 1 108 ? 23.756 3.449 -23.391 1.00 97.81 108 ALA A N 1
ATOM 858 C CA . ALA A 1 108 ? 24.430 3.464 -22.096 1.00 97.81 108 ALA A CA 1
ATOM 859 C C . ALA A 1 108 ? 23.424 3.530 -20.932 1.00 97.81 108 ALA A C 1
ATOM 861 O O . ALA A 1 108 ? 23.537 2.763 -19.976 1.00 97.81 108 ALA A O 1
ATOM 862 N N . GLU A 1 109 ? 22.402 4.385 -21.033 1.00 97.75 109 GLU A N 1
ATOM 863 C CA . GLU A 1 109 ? 21.321 4.464 -20.041 1.00 97.75 109 GLU A CA 1
ATOM 864 C C . GLU A 1 109 ? 20.497 3.171 -20.005 1.00 97.75 109 GLU A C 1
ATOM 866 O O . GLU A 1 109 ? 20.187 2.654 -18.930 1.00 97.75 109 GLU A O 1
ATOM 871 N N . ALA A 1 110 ? 20.185 2.597 -21.171 1.00 97.00 110 ALA A N 1
ATOM 872 C CA . ALA A 1 110 ? 19.470 1.327 -21.248 1.00 97.00 110 ALA A CA 1
ATOM 873 C C . ALA A 1 110 ? 20.283 0.165 -20.637 1.00 97.00 110 ALA A C 1
ATOM 875 O O . ALA A 1 110 ? 19.723 -0.692 -19.950 1.00 97.00 110 ALA A O 1
ATOM 876 N N . ALA A 1 111 ? 21.604 0.141 -20.837 1.00 97.56 111 ALA A N 1
ATOM 877 C CA . ALA A 1 111 ? 22.504 -0.842 -20.237 1.00 97.56 111 ALA A CA 1
ATOM 878 C C . ALA A 1 111 ? 22.608 -0.695 -18.712 1.00 97.56 111 ALA A C 1
ATOM 880 O O . ALA A 1 111 ? 22.611 -1.706 -18.001 1.00 97.56 111 ALA A O 1
ATOM 881 N N . ALA A 1 112 ? 22.624 0.542 -18.204 1.00 97.12 112 ALA A N 1
ATOM 882 C CA . ALA A 1 112 ? 22.581 0.818 -16.771 1.00 97.12 112 ALA A CA 1
ATOM 883 C C . ALA A 1 112 ? 21.280 0.288 -16.144 1.00 97.12 112 ALA A C 1
ATOM 885 O O . ALA A 1 112 ? 21.331 -0.460 -15.168 1.00 97.12 112 ALA A O 1
ATOM 886 N N . ASN A 1 113 ? 20.126 0.560 -16.765 1.00 96.19 113 ASN A N 1
ATOM 887 C CA . ASN A 1 113 ? 18.842 0.015 -16.314 1.00 96.19 113 ASN A CA 1
ATOM 888 C C . ASN A 1 113 ? 18.824 -1.515 -16.294 1.00 96.19 113 ASN A C 1
ATOM 890 O O . ASN A 1 113 ? 18.392 -2.106 -15.310 1.00 96.19 113 ASN A O 1
ATOM 894 N N . ARG A 1 114 ? 19.301 -2.176 -17.359 1.00 96.38 114 ARG A N 1
ATOM 895 C CA . ARG A 1 114 ? 19.351 -3.650 -17.401 1.00 96.38 114 ARG A CA 1
ATOM 896 C C . ARG A 1 114 ? 20.216 -4.223 -16.284 1.00 96.38 114 ARG A C 1
ATOM 898 O O . ARG A 1 114 ? 19.852 -5.238 -15.708 1.00 96.38 114 ARG A O 1
ATOM 905 N N . THR A 1 115 ? 21.323 -3.561 -15.950 1.00 96.88 115 THR A N 1
ATOM 906 C CA . THR A 1 115 ? 22.171 -3.958 -14.817 1.00 96.88 115 THR A CA 1
ATOM 907 C C . THR A 1 115 ? 21.422 -3.851 -13.490 1.00 96.88 115 THR A C 1
ATOM 909 O O . THR A 1 115 ? 21.459 -4.793 -12.705 1.00 96.88 115 THR A O 1
ATOM 912 N N . LEU A 1 116 ? 20.708 -2.744 -13.253 1.00 96.12 116 LEU A N 1
ATOM 913 C CA . LEU A 1 116 ? 19.891 -2.572 -12.046 1.00 96.12 116 LEU A CA 1
ATOM 914 C C . LEU A 1 116 ? 18.819 -3.662 -11.938 1.00 96.12 116 LEU A C 1
ATOM 916 O O . LEU A 1 116 ? 18.707 -4.304 -10.901 1.00 96.12 116 LEU A O 1
ATOM 920 N N . ILE A 1 117 ? 18.086 -3.912 -13.025 1.00 94.38 117 ILE A N 1
ATOM 921 C CA . ILE A 1 117 ? 17.016 -4.917 -13.070 1.00 94.38 117 ILE A CA 1
ATOM 922 C C . ILE A 1 117 ? 17.568 -6.325 -12.817 1.00 94.38 117 ILE A C 1
ATOM 924 O O . ILE A 1 117 ? 16.982 -7.073 -12.048 1.00 94.38 117 ILE A O 1
ATOM 928 N N . ASN A 1 118 ? 18.697 -6.687 -13.431 1.00 95.81 118 ASN A N 1
ATOM 929 C CA . ASN A 1 118 ? 19.288 -8.020 -13.275 1.00 95.81 118 ASN A CA 1
ATOM 930 C C . ASN A 1 118 ? 19.850 -8.275 -11.868 1.00 95.81 118 ASN A C 1
ATOM 932 O O . ASN A 1 118 ? 20.000 -9.431 -11.481 1.00 95.81 118 ASN A O 1
ATOM 936 N N . ASN A 1 119 ? 20.190 -7.215 -11.132 1.00 96.06 119 ASN A N 1
ATOM 937 C CA . ASN A 1 119 ? 20.672 -7.307 -9.755 1.00 96.06 119 ASN A CA 1
ATOM 938 C C . ASN A 1 119 ? 19.541 -7.225 -8.722 1.00 96.06 119 ASN A C 1
ATOM 940 O O . ASN A 1 119 ? 19.781 -7.518 -7.552 1.00 96.06 119 ASN A O 1
ATOM 944 N N . ALA A 1 120 ? 18.343 -6.805 -9.133 1.00 94.31 120 ALA A N 1
ATOM 945 C CA . ALA A 1 120 ? 17.183 -6.737 -8.263 1.00 94.31 120 ALA A CA 1
ATOM 946 C C . ALA A 1 120 ? 16.643 -8.142 -7.969 1.00 94.31 120 ALA A C 1
ATOM 948 O O . ALA A 1 120 ? 16.647 -9.044 -8.809 1.00 94.31 120 ALA A O 1
ATOM 949 N N . THR A 1 121 ? 16.153 -8.311 -6.754 1.00 91.44 121 THR A N 1
ATOM 950 C CA . THR A 1 121 ? 15.411 -9.481 -6.306 1.00 91.44 121 THR A CA 1
ATOM 951 C C . THR A 1 121 ? 13.919 -9.273 -6.533 1.00 91.44 121 THR A C 1
ATOM 953 O O . THR A 1 121 ? 13.459 -8.157 -6.760 1.00 91.44 121 THR A O 1
ATOM 956 N N . LEU A 1 122 ? 13.129 -10.345 -6.448 1.00 87.56 122 LEU A N 1
ATOM 957 C CA . LEU A 1 122 ? 11.674 -10.220 -6.551 1.00 87.56 122 LEU A CA 1
A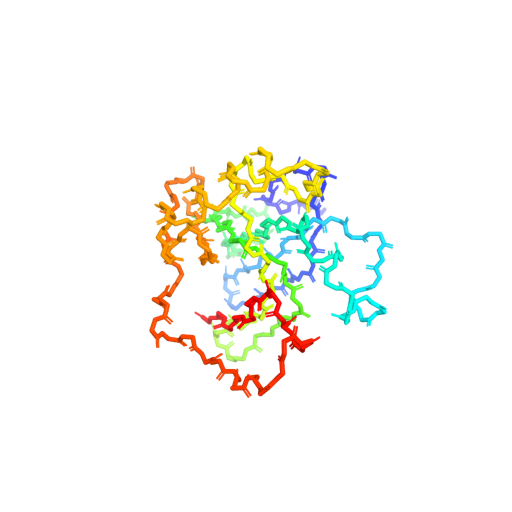TOM 958 C C . LEU A 1 122 ? 11.100 -9.303 -5.460 1.00 87.56 122 LEU A C 1
ATOM 960 O O . LEU A 1 122 ? 10.205 -8.519 -5.755 1.00 87.56 122 LEU A O 1
ATOM 964 N N . ALA A 1 123 ? 11.657 -9.354 -4.246 1.00 88.56 123 ALA A N 1
ATOM 965 C CA . ALA A 1 123 ? 11.245 -8.509 -3.127 1.00 88.56 123 ALA A CA 1
ATOM 966 C C . ALA A 1 123 ? 11.369 -7.008 -3.442 1.00 88.56 123 ALA A C 1
ATOM 968 O O . ALA A 1 123 ? 10.512 -6.237 -3.032 1.00 88.56 123 ALA A O 1
ATOM 969 N N . ASP A 1 124 ? 12.343 -6.597 -4.265 1.00 89.50 124 ASP A N 1
ATOM 970 C CA . ASP A 1 124 ? 12.505 -5.194 -4.685 1.00 89.50 124 ASP A CA 1
ATOM 971 C C . ASP A 1 124 ? 11.340 -4.673 -5.551 1.00 89.50 124 ASP A C 1
ATOM 973 O O . ASP A 1 124 ? 11.224 -3.468 -5.786 1.00 89.50 124 ASP A O 1
ATOM 977 N N . PHE A 1 125 ? 10.479 -5.569 -6.046 1.00 88.25 125 PHE A N 1
ATOM 978 C CA . PHE A 1 125 ? 9.305 -5.233 -6.850 1.00 88.25 125 PHE A CA 1
ATOM 979 C C . PHE A 1 125 ? 7.974 -5.455 -6.122 1.00 88.25 125 PHE A C 1
ATOM 981 O O . PHE A 1 125 ? 6.926 -5.115 -6.674 1.00 88.25 125 PHE A O 1
ATOM 988 N N . LEU A 1 126 ? 7.979 -6.053 -4.931 1.00 90.75 126 LEU A N 1
ATOM 989 C CA . LEU A 1 126 ? 6.759 -6.320 -4.173 1.00 90.75 126 LEU A CA 1
ATOM 990 C C . LEU A 1 126 ? 6.454 -5.162 -3.213 1.00 90.75 126 LEU A C 1
ATOM 992 O O . LEU A 1 126 ? 7.360 -4.447 -2.789 1.00 90.75 126 LEU A O 1
ATOM 996 N N . PRO A 1 127 ? 5.174 -4.940 -2.868 1.00 92.50 127 PRO A N 1
ATOM 997 C CA . PRO A 1 127 ? 4.830 -3.954 -1.858 1.00 92.50 127 PRO A CA 1
ATOM 998 C C . PRO A 1 127 ? 5.255 -4.421 -0.460 1.00 92.50 127 PRO A C 1
ATOM 1000 O O . PRO A 1 127 ? 5.017 -5.568 -0.075 1.00 92.50 127 PRO A O 1
ATOM 1003 N N . ASP A 1 128 ? 5.785 -3.482 0.321 1.00 93.88 128 ASP A N 1
ATOM 1004 C CA . ASP A 1 128 ? 6.136 -3.671 1.726 1.00 93.88 128 ASP A CA 1
ATOM 1005 C C . ASP A 1 128 ? 5.167 -2.941 2.661 1.00 93.88 128 ASP A C 1
ATOM 1007 O O . ASP A 1 128 ? 4.413 -2.044 2.267 1.00 93.88 128 ASP A O 1
ATOM 1011 N N . TYR A 1 129 ? 5.254 -3.262 3.950 1.00 95.06 129 TYR A N 1
ATOM 1012 C CA . TYR A 1 129 ? 4.674 -2.453 5.012 1.00 95.06 129 TYR A CA 1
ATOM 1013 C C . TYR A 1 129 ? 5.672 -2.112 6.122 1.00 95.06 129 TYR A C 1
ATOM 1015 O O . TYR A 1 129 ? 6.653 -2.809 6.377 1.00 95.06 129 TYR A O 1
ATOM 1023 N N . GLN A 1 130 ? 5.383 -1.029 6.836 1.00 95.88 130 GLN A N 1
ATOM 1024 C CA . GLN A 1 130 ? 6.099 -0.595 8.030 1.00 95.88 130 GLN A CA 1
ATOM 1025 C C . GLN A 1 130 ? 5.115 -0.431 9.182 1.00 95.88 130 GLN A C 1
ATOM 1027 O O . GLN A 1 130 ? 4.095 0.253 9.059 1.00 95.88 130 GLN A O 1
ATOM 1032 N N . LEU A 1 131 ? 5.450 -1.012 10.332 1.00 96.38 131 LEU A N 1
ATOM 1033 C CA . LEU A 1 131 ? 4.729 -0.797 11.581 1.00 96.38 131 LEU A CA 1
ATOM 1034 C C . LEU A 1 131 ? 5.408 0.324 12.370 1.00 96.38 131 LEU A C 1
ATOM 1036 O O . LEU A 1 131 ? 6.590 0.237 12.691 1.00 96.38 131 LEU A O 1
ATOM 1040 N N . ASN A 1 132 ? 4.656 1.375 12.690 1.00 94.88 132 ASN A N 1
ATOM 1041 C CA . ASN A 1 132 ? 5.101 2.529 13.476 1.00 94.88 132 ASN A CA 1
ATOM 1042 C C . ASN A 1 132 ? 6.385 3.200 12.938 1.00 94.88 132 ASN A C 1
ATOM 1044 O O . ASN A 1 132 ? 7.168 3.736 13.716 1.00 94.88 132 ASN A O 1
ATOM 1048 N N . GLY A 1 133 ? 6.600 3.172 11.616 1.00 92.31 133 GLY A N 1
ATOM 1049 C CA . GLY A 1 133 ? 7.807 3.719 10.979 1.00 92.31 133 GLY A CA 1
ATOM 1050 C C . GLY A 1 133 ? 9.083 2.903 11.221 1.00 92.31 133 GLY A C 1
ATOM 1051 O O . GLY A 1 133 ? 10.178 3.437 11.069 1.00 92.31 133 GLY A O 1
ATOM 1052 N N . GLY A 1 134 ? 8.952 1.641 11.645 1.00 96.00 134 GLY A N 1
ATOM 1053 C CA . GLY A 1 134 ? 10.065 0.698 11.732 1.00 96.00 134 GLY A CA 1
ATOM 1054 C C . GLY A 1 134 ? 10.536 0.201 10.361 1.00 96.00 134 GLY A C 1
ATOM 1055 O O . GLY A 1 134 ? 10.202 0.768 9.322 1.00 96.00 134 GLY A O 1
ATOM 1056 N N . SER A 1 135 ? 11.305 -0.889 10.358 1.00 95.75 135 SER A N 1
ATOM 1057 C CA . SER A 1 135 ? 11.796 -1.515 9.125 1.00 95.75 135 SER A CA 1
ATOM 1058 C C . SER A 1 135 ? 10.660 -1.918 8.182 1.00 95.75 135 SER A C 1
ATOM 1060 O O . SER A 1 135 ? 9.561 -2.251 8.634 1.00 95.75 135 SER A O 1
ATOM 1062 N N . LYS A 1 136 ? 10.953 -1.920 6.876 1.00 92.94 136 LYS A N 1
ATOM 1063 C CA . LYS A 1 136 ? 10.089 -2.518 5.854 1.00 92.94 136 LYS A CA 1
ATOM 1064 C C . LYS A 1 136 ? 10.009 -4.032 6.052 1.00 92.94 136 LYS A C 1
ATOM 1066 O O . LYS A 1 136 ? 11.013 -4.659 6.384 1.00 92.94 136 LYS A O 1
ATOM 1071 N N . ASN A 1 137 ? 8.815 -4.582 5.874 1.00 94.44 137 ASN A N 1
ATOM 1072 C CA . ASN A 1 137 ? 8.530 -6.009 5.946 1.00 94.44 137 ASN A CA 1
ATOM 1073 C C . ASN A 1 137 ? 7.672 -6.396 4.745 1.00 94.44 137 ASN A C 1
ATOM 1075 O O . ASN A 1 137 ? 6.782 -5.635 4.355 1.00 94.44 137 ASN A O 1
ATOM 1079 N N . GLU A 1 138 ? 7.904 -7.599 4.235 1.00 93.12 138 GLU A N 1
ATOM 1080 C CA . GLU A 1 138 ? 7.132 -8.175 3.139 1.00 93.12 138 GLU A CA 1
ATOM 1081 C C . GLU A 1 138 ? 5.659 -8.322 3.542 1.00 93.12 138 GLU A C 1
ATOM 1083 O O . GLU A 1 138 ? 5.346 -8.771 4.648 1.00 93.12 138 GLU A O 1
ATOM 1088 N N . ILE A 1 139 ? 4.739 -7.962 2.645 1.00 91.75 139 ILE A N 1
ATOM 1089 C CA . ILE A 1 139 ? 3.303 -8.208 2.858 1.00 91.75 139 ILE A CA 1
ATOM 1090 C C . ILE A 1 139 ? 2.951 -9.668 2.523 1.00 91.75 139 ILE A C 1
ATOM 1092 O O . ILE A 1 139 ? 2.125 -10.278 3.202 1.00 91.75 139 ILE A O 1
ATOM 1096 N N . PHE A 1 140 ? 3.557 -10.219 1.470 1.00 89.81 140 PHE A N 1
ATOM 1097 C CA . PHE A 1 140 ? 3.345 -11.579 0.965 1.00 89.81 140 PHE A CA 1
ATOM 1098 C C . PHE A 1 140 ? 4.552 -12.036 0.137 1.00 89.81 140 PHE A C 1
ATOM 1100 O O . PHE A 1 140 ? 5.338 -11.207 -0.326 1.00 89.81 140 PHE A O 1
ATOM 1107 N N . SER A 1 141 ? 4.672 -13.349 -0.089 1.00 87.25 141 SER A N 1
ATOM 1108 C CA . SER A 1 141 ? 5.680 -13.894 -1.001 1.00 87.25 141 SER A CA 1
ATOM 1109 C C . SER A 1 141 ? 5.263 -13.672 -2.455 1.00 87.25 141 SER A C 1
ATOM 1111 O O . SER A 1 141 ? 4.079 -13.678 -2.797 1.00 87.25 141 SER A O 1
ATOM 1113 N N . GLY A 1 142 ? 6.238 -13.548 -3.354 1.00 82.69 142 GLY A N 1
ATOM 1114 C CA . GLY A 1 142 ? 5.974 -13.517 -4.792 1.00 82.69 142 GLY A CA 1
ATOM 1115 C C . GLY A 1 142 ? 5.303 -14.789 -5.323 1.00 82.69 142 GLY A C 1
ATOM 1116 O O . GLY A 1 142 ? 4.588 -14.725 -6.320 1.00 82.69 142 GLY A O 1
ATOM 1117 N N . ASP A 1 143 ? 5.463 -15.918 -4.627 1.00 85.44 143 ASP A N 1
ATOM 1118 C CA . ASP A 1 143 ? 4.809 -17.187 -4.970 1.00 85.44 143 ASP A CA 1
ATOM 1119 C C . ASP A 1 143 ? 3.280 -17.146 -4.777 1.00 85.44 143 ASP A C 1
ATOM 1121 O O . ASP A 1 143 ? 2.559 -17.946 -5.376 1.00 85.44 143 ASP A O 1
ATOM 1125 N N . ASP A 1 144 ? 2.771 -16.184 -3.998 1.00 84.31 144 ASP A N 1
ATOM 1126 C CA . ASP A 1 144 ? 1.335 -15.970 -3.776 1.00 84.31 144 ASP A CA 1
ATOM 1127 C C . ASP A 1 144 ? 0.690 -15.099 -4.877 1.00 84.31 144 ASP A C 1
ATOM 1129 O O . ASP A 1 144 ? -0.523 -14.862 -4.876 1.00 84.31 144 ASP A O 1
ATOM 1133 N N . CYS A 1 145 ? 1.483 -14.599 -5.835 1.00 85.62 145 CYS A N 1
ATOM 1134 C CA . CYS A 1 145 ? 1.003 -13.725 -6.900 1.00 85.62 145 CYS A CA 1
ATOM 1135 C C . CYS A 1 145 ? 0.445 -14.516 -8.088 1.00 85.62 145 CYS A C 1
ATOM 1137 O O . CYS A 1 145 ? 1.159 -15.218 -8.805 1.00 85.62 145 CYS A O 1
ATOM 1139 N N . PHE A 1 146 ? -0.837 -14.309 -8.386 1.00 86.44 146 PHE A N 1
ATOM 1140 C CA . PHE A 1 146 ? -1.431 -14.800 -9.625 1.00 86.44 146 PHE A CA 1
ATOM 1141 C C . PHE A 1 146 ? -1.065 -13.890 -10.798 1.00 86.44 146 PHE A C 1
ATOM 1143 O O . PHE A 1 146 ? -1.316 -12.685 -10.771 1.00 86.44 146 PHE A O 1
ATOM 1150 N N . MET A 1 147 ? -0.534 -14.480 -11.868 1.00 79.88 147 MET A N 1
ATOM 1151 C CA . MET A 1 147 ? -0.240 -13.776 -13.114 1.00 79.88 147 MET A CA 1
ATOM 1152 C C . MET A 1 147 ? -1.084 -14.312 -14.263 1.00 79.88 147 MET A C 1
ATOM 1154 O O . MET A 1 147 ? -1.251 -15.520 -14.439 1.00 79.88 147 MET A O 1
ATOM 1158 N N . THR A 1 148 ? -1.573 -13.405 -15.099 1.00 70.69 148 THR A N 1
ATOM 1159 C CA . THR A 1 148 ? -2.151 -13.764 -16.391 1.00 70.69 148 THR A CA 1
ATOM 1160 C C . THR A 1 148 ? -1.032 -14.107 -17.373 1.00 70.69 148 THR A C 1
ATOM 1162 O O . THR A 1 148 ? -0.009 -13.425 -17.453 1.00 70.69 148 THR A O 1
ATOM 1165 N N . GLN A 1 149 ? -1.217 -15.176 -18.147 1.00 68.88 149 GLN A N 1
ATOM 1166 C CA . GLN A 1 149 ? -0.300 -15.495 -19.236 1.00 68.88 149 GLN A CA 1
ATOM 1167 C C . GLN A 1 149 ? -0.556 -14.534 -20.399 1.00 68.88 149 GLN A C 1
ATOM 1169 O O . GLN A 1 149 ? -1.487 -14.721 -21.181 1.00 68.88 149 GLN A O 1
ATOM 1174 N N . TYR A 1 150 ? 0.254 -13.483 -20.507 1.00 65.50 150 TYR A N 1
ATOM 1175 C CA . TYR A 1 150 ? 0.221 -12.603 -21.671 1.00 65.50 150 TYR A CA 1
ATOM 1176 C C . TYR A 1 150 ? 0.910 -13.288 -22.854 1.00 65.50 150 TYR A C 1
ATOM 1178 O O . TYR A 1 150 ? 2.097 -13.607 -22.800 1.00 65.50 150 TYR A O 1
ATOM 1186 N N . THR A 1 151 ? 0.165 -13.514 -23.935 1.00 62.78 151 THR A N 1
ATOM 1187 C CA . THR A 1 151 ? 0.679 -14.136 -25.167 1.00 62.78 151 THR A CA 1
ATOM 1188 C C . THR A 1 151 ? 1.313 -13.130 -26.129 1.00 62.78 151 THR A C 1
ATOM 1190 O O . THR A 1 151 ? 1.945 -13.530 -27.104 1.00 62.78 151 THR A O 1
ATOM 1193 N N . ASP A 1 152 ? 1.167 -11.826 -25.874 1.00 64.69 152 ASP A N 1
ATOM 1194 C CA . ASP A 1 152 ? 1.782 -10.758 -26.657 1.00 64.69 152 ASP A CA 1
ATOM 1195 C C . ASP A 1 152 ? 2.591 -9.786 -25.785 1.00 64.69 152 ASP A C 1
ATOM 1197 O O . ASP A 1 152 ? 2.343 -9.608 -24.594 1.00 64.69 152 ASP A O 1
ATOM 1201 N N . LYS A 1 153 ? 3.586 -9.135 -26.399 1.00 58.12 153 LYS A N 1
ATOM 1202 C CA . LYS A 1 153 ? 4.454 -8.159 -25.722 1.00 58.12 153 LYS A CA 1
ATOM 1203 C C . LYS A 1 153 ? 3.793 -6.787 -25.505 1.00 58.12 153 LYS A C 1
ATOM 1205 O O . LYS A 1 153 ? 4.489 -5.824 -25.193 1.00 58.12 153 LYS A O 1
ATOM 1210 N N . LYS A 1 154 ? 2.487 -6.653 -25.757 1.00 60.72 154 LYS A N 1
ATOM 1211 C CA . LYS A 1 154 ? 1.780 -5.360 -25.777 1.00 60.72 154 LYS A CA 1
ATOM 1212 C C . LYS A 1 154 ? 0.784 -5.198 -24.630 1.00 60.72 154 LYS A C 1
ATOM 1214 O O . LYS A 1 154 ? 0.324 -4.084 -24.407 1.00 60.72 154 LYS A O 1
ATOM 1219 N N . SER A 1 155 ? 0.500 -6.267 -23.891 1.00 57.81 155 SER A N 1
ATOM 1220 C CA . SER A 1 155 ? -0.568 -6.297 -22.885 1.00 57.81 155 SER A CA 1
ATOM 1221 C C . SER A 1 155 ? -0.071 -6.297 -21.433 1.00 57.81 155 SER A C 1
ATOM 1223 O O . SER A 1 155 ? -0.770 -6.772 -20.547 1.00 57.81 155 SER A O 1
ATOM 1225 N N . TYR A 1 156 ? 1.125 -5.773 -21.151 1.00 63.69 156 TYR A N 1
ATOM 1226 C CA . TYR A 1 156 ? 1.682 -5.832 -19.797 1.00 63.69 156 TYR A CA 1
ATOM 1227 C C . TYR A 1 156 ? 0.988 -4.871 -18.830 1.00 63.69 156 TYR A C 1
ATOM 1229 O O . TYR A 1 156 ? 1.037 -3.648 -18.973 1.00 63.69 156 TYR A O 1
ATOM 1237 N N . GLN A 1 157 ? 0.391 -5.446 -17.792 1.00 69.44 157 GLN A N 1
ATOM 1238 C CA . GLN A 1 157 ? -0.029 -4.735 -16.596 1.00 69.44 157 GLN A CA 1
ATOM 1239 C C . GLN A 1 157 ? 1.163 -4.738 -15.631 1.00 69.44 157 GLN A C 1
ATOM 1241 O O . GLN A 1 157 ? 1.619 -5.795 -15.212 1.00 69.44 157 GLN A O 1
ATOM 1246 N N . THR A 1 158 ? 1.716 -3.564 -15.336 1.00 77.38 158 THR A N 1
ATOM 1247 C CA . THR A 1 158 ? 2.961 -3.425 -14.556 1.00 77.38 158 THR A CA 1
ATOM 1248 C C . THR A 1 158 ? 2.715 -3.161 -13.075 1.00 77.38 158 THR A C 1
ATOM 1250 O O . THR A 1 158 ? 3.601 -2.657 -12.403 1.00 77.38 158 THR A O 1
ATOM 1253 N N . SER A 1 159 ? 1.504 -3.391 -12.573 1.00 87.56 159 SER A N 1
ATOM 1254 C CA . SER A 1 159 ? 1.173 -3.157 -11.169 1.00 87.56 159 SER A CA 1
ATOM 1255 C C . SER A 1 159 ? 0.637 -4.438 -10.549 1.00 87.56 159 SER A C 1
ATOM 1257 O O . SER A 1 159 ? 0.116 -5.304 -11.241 1.00 87.56 159 SER A O 1
ATOM 1259 N N . ILE A 1 160 ? 0.728 -4.521 -9.235 1.00 89.81 160 ILE A N 1
ATOM 1260 C CA . ILE A 1 160 ? 0.248 -5.627 -8.423 1.00 89.8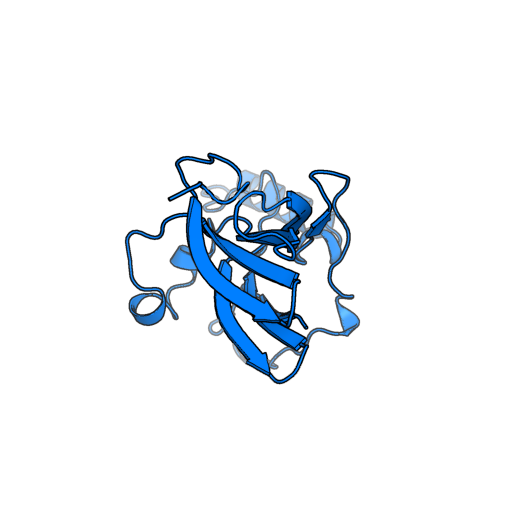1 160 ILE A CA 1
ATOM 1261 C C . ILE A 1 160 ? -1.027 -5.149 -7.739 1.00 89.81 160 ILE A C 1
ATOM 1263 O O . ILE A 1 160 ? -1.068 -4.031 -7.221 1.00 89.81 160 ILE A O 1
ATOM 1267 N N . VAL A 1 161 ? -2.083 -5.959 -7.783 1.00 91.88 161 VAL A N 1
ATOM 1268 C CA . VAL A 1 161 ? -3.305 -5.719 -7.010 1.00 91.88 161 VAL A CA 1
ATOM 1269 C C . VAL A 1 161 ? -3.358 -6.743 -5.891 1.00 91.88 161 VAL A C 1
ATOM 1271 O O . VAL A 1 161 ? -3.323 -7.942 -6.157 1.00 91.88 161 VAL A O 1
ATOM 1274 N N . SER A 1 162 ? -3.463 -6.266 -4.657 1.00 93.31 162 SER A N 1
ATOM 1275 C CA . SER A 1 162 ? -3.442 -7.106 -3.460 1.00 93.31 162 SER A CA 1
ATOM 1276 C C . SER A 1 162 ? -4.721 -6.924 -2.658 1.00 93.31 162 SER A C 1
ATOM 1278 O O . SER A 1 162 ? -5.315 -5.845 -2.656 1.00 93.31 162 SER A O 1
ATOM 1280 N N . LEU A 1 163 ? -5.145 -7.982 -1.969 1.00 94.62 163 LEU A N 1
ATOM 1281 C CA . LEU A 1 163 ? -6.244 -7.950 -1.010 1.00 94.62 163 LEU A CA 1
ATOM 1282 C C . LEU A 1 163 ? -5.687 -8.258 0.380 1.00 94.62 163 LEU A C 1
ATOM 1284 O O . LEU A 1 163 ? -5.233 -9.369 0.629 1.00 94.62 163 LEU A O 1
ATOM 1288 N N . LEU A 1 164 ? -5.731 -7.267 1.263 1.00 93.62 164 LEU A N 1
ATOM 1289 C CA . LEU A 1 164 ? -5.276 -7.349 2.651 1.00 93.62 164 LEU A CA 1
ATOM 1290 C C . LEU A 1 164 ? -6.492 -7.551 3.565 1.00 93.62 164 LEU A C 1
ATOM 1292 O O . LEU A 1 164 ? -7.559 -7.014 3.253 1.00 93.62 164 LEU A O 1
ATOM 1296 N N . ALA A 1 165 ? -6.348 -8.300 4.660 1.00 90.69 165 ALA A N 1
ATOM 1297 C CA . ALA A 1 165 ? -7.427 -8.619 5.605 1.00 90.69 165 ALA A CA 1
ATOM 1298 C C . ALA A 1 165 ? -6.928 -8.687 7.055 1.00 90.69 165 ALA A C 1
ATOM 1300 O O . ALA A 1 165 ? -5.766 -9.108 7.250 1.00 90.69 165 ALA A O 1
#

Foldseek 3Di:
DDDAPDDPPVQKDFPDWDDDPQKIKTKIAGDDPDDCVVCVPPLVVFAPGAWIKIFIWGPNPVVDIDTPKMKTKAFDFPDWDDDHNDIKTKGKHFQDQPPQDPDDPDVVSVVVNVVSVVPDDPQSRAMWMDMRPDDTDGPDDPVPADDDPDPDPPDDDRMGIDMDD

Secondary structure (DSSP, 8-state):
---------TTEEEEEEEEETTEEEEEEEE--SS-TTTTTT-HHHHTTPPPEEEEEEE-SSTTS-EEEEEEEESSEEEEEEEETTEEEEEEEE----TT--SS--SHHHHHHHHHHHHH--GGGGS-EEEETT--EEESS-GGG-------STT-----EEEEE-

pLDDT: mean 87.88, std 10.54, range [53.62, 98.0]

Sequence (165 aa):
MKDLPVGNDTNTRLSGLYLDGAKLVALAEEQQIYSIWSRWFIPSFWQNQQSHQMYLLNVANPETPTQTAKLTVDGQVISSRRIGSTLYVATRHSPNLPNLNQYPTTEAEAAANRTLINNATLADFLPDYQLNGGSKNEIFSGDDCFMTQYTDKKSYQTSIVSLLA

Organism: NCBI:txid525917

InterPro domains:
  IPR019198 Beta-propeller domain-containing family [PF09826] (12-162)

Radius of gyration: 18.49 Å; chains: 1; bounding box: 42×35×52 Å